Protein AF-C2XSK2-F1 (afdb_monomer_lite)

Secondary structure (DSSP, 8-state):
--S--S-------HHHHHTT-----TT--SSSSHHHHHHHHHH-

Structure (mmCIF, N/CA/C/O backbone):
data_AF-C2XSK2-F1
#
_entry.id   AF-C2XSK2-F1
#
loop_
_atom_site.group_PDB
_atom_site.id
_atom_site.type_symbol
_atom_site.label_atom_id
_atom_site.label_alt_id
_atom_site.label_comp_id
_atom_site.label_asym_id
_atom_site.label_entity_id
_atom_site.label_seq_id
_atom_site.pdbx_PDB_ins_code
_atom_site.Cartn_x
_atom_site.Cartn_y
_atom_site.Cartn_z
_atom_site.occupancy
_atom_site.B_iso_or_equiv
_atom_site.auth_seq_id
_atom_site.auth_comp_id
_atom_site.auth_asym_id
_atom_site.auth_atom_id
_atom_site.pdbx_PDB_model_num
ATOM 1 N N . MET A 1 1 ? 21.821 -4.695 -3.004 1.00 61.00 1 MET A N 1
ATOM 2 C CA . MET A 1 1 ? 20.800 -4.795 -4.061 1.00 61.00 1 MET A CA 1
ATOM 3 C C . MET A 1 1 ? 21.364 -4.067 -5.256 1.00 61.00 1 MET A C 1
ATOM 5 O O . MET A 1 1 ? 22.046 -3.074 -5.040 1.00 61.00 1 MET A O 1
ATOM 9 N N . THR A 1 2 ? 21.221 -4.614 -6.455 1.00 67.69 2 THR A N 1
ATOM 10 C CA . THR A 1 2 ? 21.492 -3.849 -7.669 1.00 67.69 2 THR A CA 1
ATOM 11 C C . THR A 1 2 ? 20.257 -2.985 -7.928 1.00 67.69 2 THR A C 1
ATOM 13 O O . THR A 1 2 ? 19.135 -3.429 -7.683 1.00 67.69 2 THR A O 1
ATOM 16 N N . ASP A 1 3 ? 20.458 -1.732 -8.323 1.00 87.88 3 ASP A N 1
ATOM 17 C CA . ASP A 1 3 ? 19.372 -0.745 -8.442 1.00 87.88 3 ASP A CA 1
ATOM 18 C C . ASP A 1 3 ? 18.594 -0.886 -9.771 1.00 87.88 3 ASP A C 1
ATOM 20 O O . ASP A 1 3 ? 17.809 -0.020 -10.143 1.00 87.88 3 ASP A O 1
ATOM 24 N N . ASP A 1 4 ? 18.817 -1.983 -10.499 1.00 92.31 4 ASP A N 1
ATOM 25 C CA . ASP A 1 4 ? 18.341 -2.276 -11.854 1.00 92.31 4 ASP A CA 1
ATOM 26 C C . ASP A 1 4 ? 17.304 -3.410 -11.891 1.00 92.31 4 ASP A C 1
ATOM 28 O O . ASP A 1 4 ? 17.236 -4.181 -12.845 1.00 92.31 4 ASP A O 1
ATOM 32 N N . ALA A 1 5 ? 16.490 -3.536 -10.842 1.00 92.25 5 ALA A N 1
ATOM 33 C CA . ALA A 1 5 ? 15.455 -4.561 -10.789 1.00 92.25 5 ALA A CA 1
ATOM 34 C C . ALA A 1 5 ? 14.421 -4.380 -11.918 1.00 92.25 5 ALA A C 1
ATOM 36 O O . ALA A 1 5 ? 13.733 -3.363 -11.983 1.00 92.25 5 ALA A O 1
ATOM 37 N N . ASP A 1 6 ? 14.242 -5.413 -12.745 1.00 95.25 6 ASP A N 1
ATOM 38 C CA . ASP A 1 6 ? 13.228 -5.424 -13.810 1.00 95.25 6 ASP A CA 1
ATOM 39 C C . ASP A 1 6 ? 11.789 -5.438 -13.262 1.00 95.25 6 ASP A C 1
ATOM 41 O O . ASP A 1 6 ? 10.854 -4.960 -13.906 1.00 95.25 6 ASP A O 1
ATOM 45 N N . ILE A 1 7 ? 11.590 -6.029 -12.077 1.00 94.25 7 ILE A N 1
ATOM 46 C CA . ILE A 1 7 ? 10.291 -6.148 -11.403 1.00 94.25 7 ILE A CA 1
ATOM 47 C C . ILE A 1 7 ? 10.481 -5.948 -9.899 1.00 94.25 7 ILE A C 1
ATOM 49 O O . ILE A 1 7 ? 11.318 -6.599 -9.274 1.00 94.25 7 ILE A O 1
ATOM 53 N N . ILE A 1 8 ? 9.631 -5.109 -9.303 1.00 93.25 8 ILE A N 1
ATOM 54 C CA . ILE A 1 8 ? 9.564 -4.881 -7.857 1.00 93.25 8 ILE A CA 1
ATOM 55 C C . ILE A 1 8 ? 8.180 -5.301 -7.357 1.00 93.25 8 ILE A C 1
ATOM 57 O O . ILE A 1 8 ? 7.158 -4.850 -7.867 1.00 93.25 8 ILE A O 1
ATOM 61 N N . THR A 1 9 ? 8.142 -6.166 -6.342 1.00 95.88 9 THR A N 1
ATOM 62 C CA . THR A 1 9 ? 6.909 -6.521 -5.625 1.00 95.88 9 THR A CA 1
ATOM 63 C C . THR A 1 9 ? 6.959 -5.926 -4.227 1.00 95.88 9 THR A C 1
ATOM 65 O O . THR A 1 9 ? 7.846 -6.266 -3.446 1.00 95.88 9 THR A O 1
ATOM 68 N N . VAL A 1 10 ? 5.990 -5.072 -3.896 1.00 96.50 10 VAL A N 1
ATOM 69 C CA . VAL A 1 10 ? 5.815 -4.552 -2.537 1.00 96.50 10 VAL A CA 1
ATOM 70 C C . VAL A 1 10 ? 4.617 -5.235 -1.897 1.00 96.50 10 VAL A C 1
ATOM 72 O O . VAL A 1 10 ? 3.504 -5.156 -2.410 1.00 96.50 10 VAL A O 1
ATOM 75 N N . PHE A 1 11 ? 4.843 -5.895 -0.761 1.00 98.00 11 PHE A N 1
ATOM 76 C CA . PHE A 1 11 ? 3.785 -6.525 0.021 1.00 98.00 11 PHE A CA 1
ATOM 77 C C . PHE A 1 11 ? 3.777 -5.948 1.439 1.00 98.00 11 PHE A C 1
ATOM 79 O O . PHE A 1 11 ? 4.562 -6.350 2.295 1.00 98.00 11 PHE A O 1
ATOM 86 N N . GLY A 1 12 ? 2.919 -4.950 1.658 1.00 97.19 12 GLY A N 1
ATOM 87 C CA . GLY A 1 12 ? 2.836 -4.172 2.897 1.00 97.19 12 GLY A CA 1
ATOM 88 C C . GLY A 1 12 ? 1.408 -3.712 3.202 1.00 97.19 12 GLY A C 1
ATOM 89 O O . GLY A 1 12 ? 0.478 -4.036 2.468 1.00 97.19 12 GLY A O 1
ATOM 90 N N . GLY A 1 13 ? 1.232 -2.979 4.305 1.00 98.19 13 GLY A N 1
ATOM 91 C CA . GLY A 1 13 ? -0.067 -2.470 4.770 1.00 98.19 13 GLY A CA 1
ATOM 92 C C . GLY A 1 13 ? -0.677 -3.234 5.951 1.00 98.19 13 GLY A C 1
ATOM 93 O O . GLY A 1 13 ? -1.485 -2.677 6.690 1.00 98.19 13 GLY A O 1
ATOM 94 N N . THR A 1 14 ? -0.263 -4.484 6.201 1.00 98.56 14 THR A N 1
ATOM 95 C CA . THR A 1 14 ? -0.771 -5.267 7.346 1.00 98.56 14 THR A CA 1
ATOM 96 C C . THR A 1 14 ? -0.439 -4.605 8.684 1.00 98.56 14 THR A C 1
ATOM 98 O O . THR A 1 14 ? -1.292 -4.536 9.568 1.00 98.56 14 THR A O 1
ATOM 101 N N . ASN A 1 15 ? 0.784 -4.089 8.837 1.00 98.50 15 ASN A N 1
ATOM 102 C CA . ASN A 1 15 ? 1.210 -3.430 10.072 1.00 98.50 15 ASN A CA 1
ATOM 103 C C . ASN A 1 15 ? 0.589 -2.038 10.222 1.00 98.50 15 ASN A C 1
ATOM 105 O O . ASN A 1 15 ? 0.287 -1.648 11.345 1.00 98.50 15 ASN A O 1
ATOM 109 N N . ASP A 1 16 ? 0.354 -1.315 9.128 1.00 98.31 16 ASP A N 1
ATOM 110 C CA . ASP A 1 16 ? -0.338 -0.023 9.128 1.00 98.31 16 ASP A CA 1
ATOM 111 C C . ASP A 1 16 ? -1.772 -0.179 9.645 1.00 98.31 16 ASP A C 1
ATOM 113 O O . ASP A 1 16 ? -2.193 0.542 10.552 1.00 98.31 16 ASP A O 1
ATOM 117 N N . TYR A 1 17 ? -2.485 -1.194 9.144 1.00 98.12 17 TYR A N 1
ATOM 118 C CA . TYR A 1 17 ? -3.806 -1.564 9.649 1.00 98.12 17 TYR A CA 1
ATOM 119 C C . TYR A 1 17 ? -3.746 -2.006 11.119 1.00 98.12 17 TYR A C 1
ATOM 121 O O . TYR A 1 17 ? -4.494 -1.494 11.951 1.00 98.12 17 TYR A O 1
ATOM 129 N N . GLY A 1 18 ? -2.825 -2.914 11.462 1.00 98.44 18 GLY A N 1
ATOM 130 C CA . GLY A 1 18 ? -2.690 -3.456 12.819 1.00 98.44 18 GLY A CA 1
ATOM 131 C C . GLY A 1 18 ? -2.307 -2.420 13.881 1.00 98.44 18 GLY A C 1
ATOM 132 O O . GLY A 1 18 ? -2.703 -2.557 15.035 1.00 98.44 18 GLY A O 1
ATOM 133 N N . ASN A 1 19 ? -1.582 -1.365 13.499 1.00 98.12 19 ASN A N 1
ATOM 134 C CA . ASN A 1 19 ? -1.195 -0.266 14.387 1.00 98.12 19 ASN A CA 1
ATOM 135 C C . ASN A 1 19 ? -2.112 0.960 14.265 1.00 98.12 19 ASN A C 1
ATOM 137 O O . ASN A 1 19 ? -1.809 2.005 14.833 1.00 98.12 19 ASN A O 1
ATOM 141 N N . THR A 1 20 ? -3.253 0.839 13.576 1.00 97.88 20 THR A N 1
ATOM 142 C CA . THR A 1 20 ? -4.252 1.916 13.446 1.00 97.88 20 THR A CA 1
ATOM 143 C C . THR A 1 20 ? -3.664 3.212 12.863 1.00 97.88 20 THR A C 1
ATOM 145 O O . THR A 1 20 ? -3.992 4.315 13.303 1.00 97.88 20 THR A O 1
ATOM 148 N N . VAL A 1 21 ? -2.774 3.094 11.871 1.00 98.12 21 VAL A N 1
ATOM 149 C CA . VAL A 1 21 ? -2.233 4.254 11.148 1.00 98.12 21 VAL A CA 1
ATOM 150 C C . VAL A 1 21 ? -3.378 5.001 10.462 1.00 98.12 21 VAL A C 1
ATOM 152 O O . VAL A 1 21 ? -4.274 4.396 9.870 1.00 98.12 21 VAL A O 1
ATOM 155 N N . THR A 1 22 ? -3.353 6.334 10.526 1.00 98.38 22 THR A N 1
ATOM 156 C CA . THR A 1 22 ? -4.354 7.173 9.861 1.00 98.38 22 THR A CA 1
ATOM 157 C C . THR A 1 22 ? -4.355 6.897 8.359 1.00 98.38 22 THR A C 1
ATOM 159 O O . THR A 1 22 ? -3.341 7.073 7.686 1.00 98.38 22 THR A O 1
ATOM 162 N N . LEU A 1 23 ? -5.513 6.510 7.816 1.00 98.25 23 LEU A N 1
ATOM 163 C CA . LEU A 1 23 ? -5.643 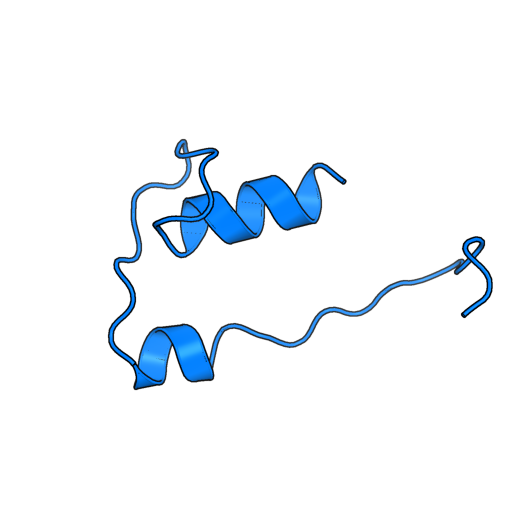6.173 6.397 1.00 98.25 23 LEU A CA 1
ATOM 164 C C . LEU A 1 23 ? -5.333 7.371 5.484 1.00 98.25 23 LEU A C 1
ATOM 166 O O . LEU A 1 23 ? -4.661 7.220 4.468 1.00 98.25 23 LEU A O 1
ATOM 170 N N . GLY A 1 24 ? -5.790 8.566 5.865 1.00 97.81 24 GLY A N 1
ATOM 171 C CA . GLY A 1 24 ? -5.679 9.773 5.046 1.00 97.81 24 GLY A CA 1
ATOM 172 C C . GLY A 1 24 ? -6.694 9.800 3.900 1.00 97.81 24 GLY A C 1
ATOM 173 O O . GLY A 1 24 ? -7.729 9.136 3.947 1.00 97.81 24 GLY A O 1
ATOM 174 N N . THR A 1 25 ? -6.400 10.579 2.861 1.00 98.19 25 THR A N 1
ATOM 175 C CA . THR A 1 25 ? -7.175 10.606 1.611 1.00 98.19 25 THR A CA 1
ATOM 176 C C . THR A 1 25 ? -6.249 10.332 0.437 1.00 98.19 25 THR A C 1
ATOM 178 O 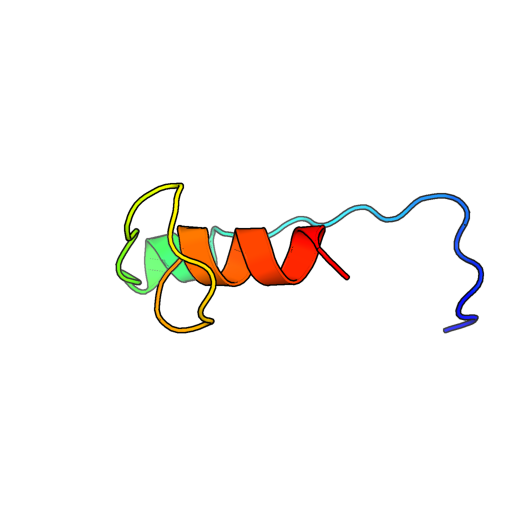O . THR A 1 25 ? -5.051 10.592 0.528 1.00 98.19 25 THR A O 1
ATOM 181 N N . ILE A 1 26 ? -6.808 9.859 -0.677 1.00 97.12 26 ILE A N 1
ATOM 182 C CA . ILE A 1 26 ? -6.040 9.433 -1.856 1.00 97.12 26 ILE A CA 1
ATOM 183 C C . ILE A 1 26 ? -5.151 10.535 -2.464 1.00 97.12 26 ILE A C 1
ATOM 185 O O . ILE A 1 26 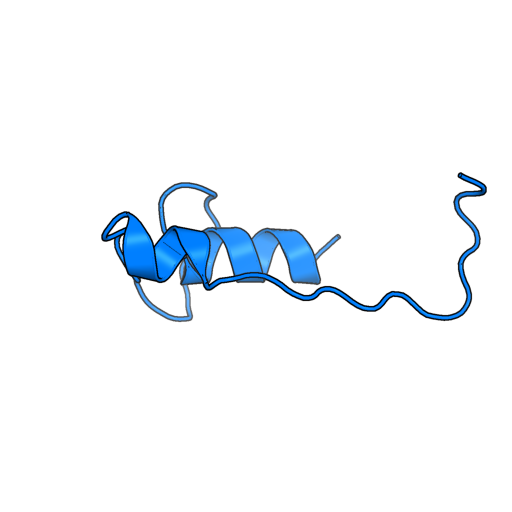? -4.220 10.228 -3.195 1.00 97.12 26 ILE A O 1
ATOM 189 N N . ASN A 1 27 ? -5.404 11.808 -2.139 1.00 97.56 27 ASN A N 1
ATOM 190 C CA . ASN A 1 27 ? -4.661 12.958 -2.662 1.00 97.56 27 ASN A CA 1
ATOM 191 C C . ASN A 1 27 ? -3.487 13.408 -1.768 1.00 97.56 27 ASN A C 1
ATOM 193 O O . ASN A 1 27 ? -2.800 14.366 -2.117 1.00 97.56 27 ASN A O 1
ATOM 197 N N . ILE A 1 28 ? -3.279 12.793 -0.598 1.00 97.06 28 ILE A N 1
ATOM 198 C CA . ILE A 1 28 ? -2.175 13.151 0.310 1.00 97.06 28 ILE A CA 1
ATOM 199 C C . ILE A 1 28 ? -0.847 12.640 -0.265 1.00 97.06 28 ILE A C 1
ATOM 201 O O . ILE A 1 28 ? -0.809 11.561 -0.843 1.00 97.06 28 ILE A O 1
ATOM 205 N N . VAL A 1 29 ? 0.241 13.399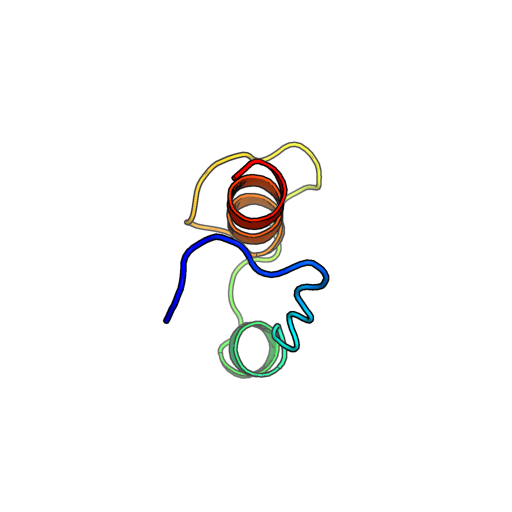 -0.106 1.00 95.56 29 VAL A N 1
ATOM 206 C CA . VAL A 1 29 ? 1.589 13.071 -0.624 1.00 95.56 29 VAL A CA 1
ATOM 207 C C . VAL A 1 29 ? 2.687 13.277 0.434 1.00 95.56 29 VAL A C 1
ATOM 209 O O . VAL A 1 29 ? 3.800 13.697 0.133 1.00 95.56 29 VAL A O 1
ATOM 212 N N . ASP A 1 30 ? 2.355 13.014 1.698 1.00 93.19 30 ASP A N 1
ATOM 213 C CA . ASP A 1 30 ? 3.281 13.003 2.837 1.00 93.19 30 ASP A CA 1
ATOM 214 C C . ASP A 1 30 ? 3.443 11.584 3.403 1.00 93.19 30 ASP A C 1
ATOM 216 O O . ASP A 1 30 ? 2.707 10.683 3.038 1.00 93.19 30 ASP A O 1
ATOM 220 N N . THR A 1 31 ? 4.374 11.349 4.324 1.00 94.62 31 THR A N 1
ATOM 221 C CA . THR A 1 31 ? 4.577 10.013 4.919 1.00 94.62 31 THR A CA 1
ATOM 222 C C . THR A 1 31 ? 3.815 9.802 6.233 1.00 94.62 31 THR A C 1
ATOM 224 O O . THR A 1 31 ? 4.115 8.864 6.969 1.00 94.62 31 THR A O 1
ATOM 227 N N . GLY A 1 32 ? 2.882 10.692 6.586 1.00 95.75 32 GLY A N 1
ATOM 228 C CA . GLY A 1 32 ? 2.171 10.671 7.872 1.00 95.75 32 GLY A CA 1
ATOM 229 C C . GLY A 1 32 ? 0.877 9.855 7.861 1.00 95.75 32 GLY A C 1
ATOM 230 O O . GLY A 1 32 ? 0.332 9.543 8.921 1.00 95.75 32 GLY A O 1
ATOM 231 N N . THR A 1 33 ? 0.378 9.507 6.675 1.00 98.00 33 THR A N 1
ATOM 232 C CA . THR A 1 33 ? -0.824 8.687 6.479 1.00 98.00 33 THR A CA 1
ATOM 233 C C . THR A 1 33 ? -0.540 7.529 5.533 1.00 98.00 33 THR A C 1
ATOM 235 O O . THR A 1 33 ? 0.396 7.599 4.737 1.00 98.00 33 THR A O 1
ATOM 238 N N . PHE A 1 34 ? -1.364 6.480 5.577 1.00 98.44 34 PHE A N 1
ATOM 239 C CA . PHE A 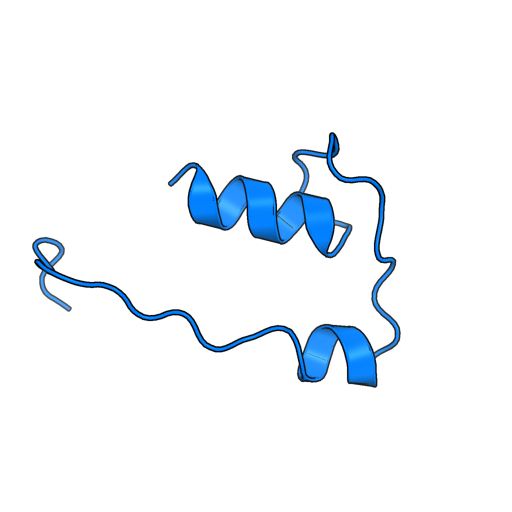1 34 ? -1.201 5.331 4.682 1.00 98.44 34 PHE A CA 1
ATOM 240 C C . PHE A 1 34 ? -1.263 5.736 3.201 1.00 98.44 34 PHE A C 1
ATOM 242 O O . PHE A 1 34 ? -0.361 5.390 2.441 1.00 98.44 34 PHE A O 1
ATOM 249 N N . TYR A 1 35 ? -2.283 6.502 2.785 1.00 98.38 35 TYR A N 1
ATOM 250 C CA . TYR A 1 35 ? -2.382 6.957 1.391 1.00 98.38 35 TYR A CA 1
ATOM 251 C C . TYR A 1 35 ? -1.211 7.846 0.985 1.00 98.38 35 TYR A C 1
ATOM 253 O O . TYR A 1 35 ? -0.697 7.707 -0.120 1.00 98.38 35 TYR A O 1
ATOM 261 N N . GLY A 1 36 ? -0.767 8.724 1.881 1.00 98.31 36 GLY A N 1
ATOM 262 C CA . GLY A 1 36 ? 0.394 9.556 1.622 1.00 98.31 36 GLY A CA 1
ATOM 263 C C . GLY A 1 36 ? 1.668 8.737 1.403 1.00 98.31 36 GLY A C 1
ATOM 264 O O . GLY A 1 36 ? 2.335 8.898 0.381 1.00 98.31 36 GLY A O 1
ATOM 265 N N . ALA A 1 37 ? 1.977 7.819 2.322 1.00 98.06 37 ALA A N 1
ATOM 266 C CA . ALA A 1 37 ? 3.174 6.988 2.242 1.00 98.06 37 ALA A CA 1
ATOM 267 C C . ALA A 1 37 ? 3.147 6.068 1.011 1.00 98.06 37 ALA A C 1
ATOM 269 O O . ALA A 1 37 ? 4.173 5.903 0.352 1.00 98.06 37 ALA A O 1
ATOM 270 N N . LEU A 1 38 ? 1.976 5.523 0.661 1.00 98.06 38 LEU A N 1
ATOM 271 C CA . LEU A 1 38 ? 1.781 4.754 -0.569 1.00 98.06 38 LEU A CA 1
ATOM 272 C C . LEU A 1 38 ? 2.032 5.610 -1.818 1.00 98.06 38 LEU A C 1
ATOM 274 O O . LEU A 1 38 ? 2.712 5.161 -2.738 1.00 98.06 38 LEU A O 1
ATOM 278 N N . ASN A 1 39 ? 1.529 6.844 -1.845 1.00 97.81 39 ASN A N 1
ATOM 279 C CA . ASN A 1 39 ? 1.750 7.749 -2.969 1.00 97.81 39 ASN A CA 1
ATOM 280 C C . ASN A 1 39 ? 3.233 8.110 -3.125 1.00 97.81 39 ASN A C 1
ATOM 282 O O . ASN A 1 39 ? 3.737 8.089 -4.245 1.00 97.81 39 ASN A O 1
ATOM 286 N N . VAL A 1 40 ? 3.944 8.379 -2.023 1.00 97.56 40 VAL A N 1
ATOM 287 C CA . VAL A 1 40 ? 5.400 8.613 -2.040 1.00 97.56 40 VAL A CA 1
ATOM 288 C C . VAL A 1 40 ? 6.145 7.373 -2.543 1.00 97.56 40 VAL A C 1
ATOM 290 O O . VAL A 1 40 ? 6.979 7.489 -3.433 1.00 97.56 40 VAL A O 1
ATOM 293 N N . LEU A 1 41 ? 5.802 6.181 -2.042 1.00 96.44 41 LEU A N 1
ATOM 294 C CA . LEU A 1 41 ? 6.402 4.915 -2.476 1.00 96.44 41 LEU A CA 1
ATOM 295 C C . LEU A 1 41 ? 6.234 4.671 -3.985 1.00 96.44 41 LEU A C 1
ATOM 297 O O . LEU A 1 41 ? 7.169 4.217 -4.639 1.00 96.44 41 LEU A O 1
ATOM 301 N N . CYS A 1 42 ? 5.048 4.933 -4.537 1.00 95.12 42 CYS A N 1
ATOM 302 C CA . CYS A 1 42 ? 4.771 4.725 -5.960 1.00 95.12 42 CYS A CA 1
ATOM 303 C C . CYS A 1 42 ? 5.340 5.831 -6.862 1.00 95.12 42 CYS A C 1
ATOM 305 O O . CYS A 1 42 ? 5.488 5.597 -8.061 1.00 95.12 42 CYS A O 1
ATOM 307 N N . ALA A 1 43 ? 5.632 7.016 -6.318 1.00 95.25 43 ALA A N 1
ATOM 308 C CA . ALA A 1 43 ? 6.251 8.109 -7.064 1.00 95.25 43 ALA A CA 1
ATOM 309 C C . ALA A 1 43 ? 7.752 7.884 -7.318 1.00 95.25 43 ALA A C 1
ATOM 311 O O . ALA A 1 43 ? 8.257 8.384 -8.325 1.00 95.25 43 ALA A O 1
ATOM 312 N N . GLY A 1 44 ? 8.415 7.0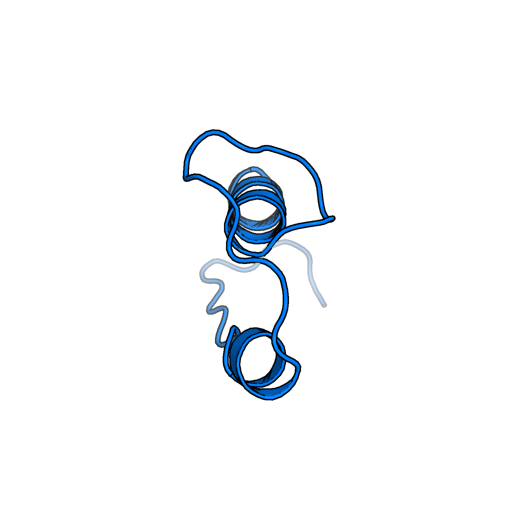93 -6.461 1.00 84.44 44 GLY A N 1
ATOM 313 C CA . GLY A 1 44 ? 9.859 6.837 -6.515 1.00 84.44 44 GLY A CA 1
ATOM 314 C C . GLY A 1 44 ? 10.658 7.845 -5.706 1.00 84.44 44 GLY A C 1
ATOM 315 O O . GLY A 1 44 ? 10.630 9.044 -6.059 1.00 84.44 44 GLY A O 1
#

InterPro domains:
  IPR036514 SGNH hydrolase superfamily [G3DSA:3.40.50.1110] (1-44)

pLDDT: mean 94.89, std 7.28, range [61.0, 98.56]

Sequence (44 aa):
MTDDADIITVFGGTNDYGNTVTLGTINIVDTGTFYGALNVLCAG

Organism: Bacillus mycoides (NCBI:txid1405)

Radius of gyration: 12.2 Å; chains: 1; bounding box: 29×20×28 Å

Foldseek 3Di:
DPPPDPDDDDDDDPVCVVVVQAQDDCPACDCRHVNNVVNVVVVD